Protein AF-A0A254QAW8-F1 (afdb_monomer_lite)

Radius of gyration: 18.28 Å; chains: 1; bounding box: 70×39×53 Å

pLDDT: mean 77.22, std 15.93, range [35.78, 93.75]

Structure (mmCIF, N/CA/C/O backbone):
data_AF-A0A254QAW8-F1
#
_entry.id   AF-A0A254QAW8-F1
#
loop_
_atom_site.group_PDB
_atom_site.id
_atom_site.type_symbol
_atom_site.label_atom_id
_atom_site.label_alt_id
_atom_site.label_comp_id
_atom_site.label_asym_id
_atom_site.label_entity_id
_atom_site.label_seq_id
_atom_site.pdbx_PDB_ins_code
_atom_site.Cartn_x
_atom_site.Cartn_y
_atom_site.Cartn_z
_atom_site.occupancy
_atom_site.B_iso_or_equiv
_atom_site.auth_seq_id
_atom_site.auth_comp_id
_atom_site.auth_asym_id
_atom_site.auth_atom_id
_atom_site.pdbx_PDB_model_num
ATOM 1 N N . MET A 1 1 ? -33.807 -21.384 26.248 1.00 41.91 1 MET A N 1
ATOM 2 C CA . MET A 1 1 ? -33.285 -20.021 26.009 1.00 41.91 1 MET A CA 1
ATOM 3 C C . MET A 1 1 ? -31.989 -20.191 25.253 1.00 41.91 1 MET A C 1
ATOM 5 O O . MET A 1 1 ? -31.118 -20.804 25.834 1.00 41.91 1 MET A O 1
ATOM 9 N N . TRP A 1 2 ? -31.926 -19.799 23.977 1.00 40.75 2 TRP A N 1
ATOM 10 C CA . TRP A 1 2 ? -30.714 -19.510 23.188 1.00 40.75 2 TRP A CA 1
ATOM 11 C C . TRP A 1 2 ? -31.178 -19.125 21.777 1.00 40.75 2 TRP A C 1
ATOM 13 O O . TRP A 1 2 ? -31.450 -19.979 20.940 1.00 40.75 2 TRP A O 1
ATOM 23 N N . MET A 1 3 ? -31.333 -17.823 21.541 1.00 37.91 3 MET A N 1
ATOM 24 C CA . MET A 1 3 ? -31.329 -17.279 20.186 1.00 37.91 3 MET A CA 1
ATOM 25 C C . MET A 1 3 ? -29.884 -16.894 19.894 1.00 37.91 3 MET A C 1
ATOM 27 O O . MET A 1 3 ? -29.384 -15.896 20.410 1.00 37.91 3 MET A O 1
ATOM 31 N N . LEU A 1 4 ? -29.200 -17.727 19.110 1.00 42.41 4 LEU A N 1
ATOM 32 C CA . LEU A 1 4 ? -27.949 -17.353 18.465 1.00 42.41 4 LEU A CA 1
ATOM 33 C C . LEU A 1 4 ? -28.296 -16.290 17.420 1.00 42.41 4 LEU A C 1
ATOM 35 O O . LEU A 1 4 ? -28.731 -16.607 16.315 1.00 42.41 4 LEU A O 1
ATOM 39 N N . PHE A 1 5 ? -28.144 -15.021 17.797 1.00 40.94 5 PHE A N 1
ATOM 40 C CA . PHE A 1 5 ? -28.048 -13.925 16.843 1.00 40.94 5 PHE A CA 1
ATOM 41 C C . PHE A 1 5 ? -26.783 -14.160 16.014 1.00 40.94 5 PHE A C 1
ATOM 43 O O . PHE A 1 5 ? -25.681 -13.757 16.384 1.00 40.94 5 PHE A O 1
ATOM 50 N N . VAL A 1 6 ? -26.938 -14.856 14.889 1.00 43.16 6 VAL A N 1
ATOM 51 C CA . VAL A 1 6 ? -25.975 -14.795 13.795 1.00 43.16 6 VAL A CA 1
ATOM 52 C C . VAL A 1 6 ? -26.148 -13.410 13.192 1.00 43.16 6 VAL A C 1
ATOM 54 O O . VAL A 1 6 ? -26.919 -13.206 12.258 1.00 43.16 6 VAL A O 1
ATOM 57 N N . SER A 1 7 ? -25.482 -12.427 13.794 1.00 44.50 7 SER A N 1
ATOM 58 C CA . SER A 1 7 ? -25.305 -11.119 13.185 1.00 44.50 7 SER A CA 1
ATOM 59 C C . SER A 1 7 ? -24.538 -11.349 11.893 1.00 44.50 7 SER A C 1
ATOM 61 O O . SER A 1 7 ? -23.319 -11.520 11.900 1.00 44.50 7 SER A O 1
ATOM 63 N N . GLN A 1 8 ? -25.270 -11.411 10.782 1.00 40.34 8 GLN A N 1
ATOM 64 C CA . GLN A 1 8 ? -24.719 -11.201 9.457 1.00 40.34 8 GLN A CA 1
ATOM 65 C C . GLN A 1 8 ? -23.958 -9.878 9.536 1.00 40.34 8 GLN A C 1
ATOM 67 O O . GLN A 1 8 ? -24.564 -8.811 9.628 1.00 40.34 8 GLN A O 1
ATOM 72 N N . LEU A 1 9 ? -22.628 -9.965 9.605 1.00 47.72 9 LEU A N 1
ATOM 73 C CA . LEU A 1 9 ? -21.706 -8.843 9.487 1.00 47.72 9 LEU A CA 1
ATOM 74 C C . LEU A 1 9 ? -21.894 -8.259 8.084 1.00 47.72 9 LEU A C 1
ATOM 76 O O . LEU A 1 9 ? -21.146 -8.552 7.157 1.00 47.72 9 LEU A O 1
ATOM 80 N N . MET A 1 10 ? -22.947 -7.461 7.922 1.00 45.44 10 MET A N 1
ATOM 81 C CA . MET A 1 10 ? -23.052 -6.465 6.872 1.00 45.44 10 MET A CA 1
ATOM 82 C C . MET A 1 10 ? -21.801 -5.609 7.033 1.00 45.44 10 MET A C 1
ATOM 84 O O . MET A 1 10 ? -21.657 -4.909 8.035 1.00 45.44 10 MET A O 1
ATOM 88 N N . ALA A 1 11 ? -20.848 -5.761 6.118 1.00 51.31 11 ALA A N 1
ATOM 89 C CA . ALA A 1 11 ? -19.612 -5.000 6.110 1.00 51.31 11 ALA A CA 1
ATOM 90 C C . ALA A 1 11 ? -19.939 -3.511 6.286 1.00 51.31 11 ALA A C 1
ATOM 92 O O . ALA A 1 11 ? -20.597 -2.908 5.438 1.00 51.31 11 ALA A O 1
ATOM 93 N N . ALA A 1 12 ? -19.557 -2.954 7.433 1.00 55.69 12 ALA A N 1
ATOM 94 C CA . ALA A 1 12 ? -19.905 -1.594 7.790 1.00 55.69 12 ALA A CA 1
ATOM 95 C C . ALA A 1 12 ? -19.262 -0.623 6.793 1.00 55.69 12 ALA A C 1
ATOM 97 O O . ALA A 1 12 ? -18.076 -0.741 6.489 1.00 55.69 12 ALA A O 1
ATOM 98 N N . ASN A 1 13 ? -20.047 0.348 6.321 1.00 71.88 13 ASN A N 1
ATOM 99 C CA . ASN A 1 13 ? -19.526 1.488 5.580 1.00 71.88 13 ASN A CA 1
ATOM 100 C C . ASN A 1 13 ? -18.735 2.370 6.551 1.00 71.88 13 ASN A C 1
ATOM 102 O O . ASN A 1 13 ? -19.319 3.169 7.283 1.00 71.88 13 ASN A O 1
ATOM 106 N N . VAL A 1 14 ? -17.417 2.195 6.604 1.00 79.44 14 VAL A N 1
ATOM 107 C CA . VAL A 1 14 ? -16.543 2.929 7.530 1.00 79.44 14 VAL A CA 1
ATOM 108 C C . VAL A 1 14 ? -15.668 3.870 6.729 1.00 79.44 14 VAL A C 1
ATOM 110 O O . VAL A 1 14 ? -14.795 3.414 5.997 1.00 79.44 14 VAL A O 1
ATOM 113 N N . CYS A 1 15 ? -15.884 5.173 6.891 1.00 84.31 15 CYS A N 1
ATOM 114 C CA . CYS A 1 15 ? -15.008 6.206 6.353 1.00 84.31 15 CYS A CA 1
ATOM 115 C C . CYS A 1 15 ? -14.196 6.846 7.483 1.00 84.31 15 CYS A C 1
ATOM 117 O O . CYS A 1 15 ? -14.744 7.158 8.543 1.00 84.31 15 CYS A O 1
ATOM 119 N N . VAL A 1 16 ? -12.894 7.020 7.261 1.00 84.00 16 VAL A N 1
ATOM 120 C CA . VAL A 1 16 ? -11.972 7.708 8.175 1.00 84.00 16 VAL A CA 1
ATOM 121 C C . VAL A 1 16 ? -11.297 8.856 7.434 1.00 84.00 16 VAL A C 1
ATOM 123 O O . VAL A 1 16 ? -10.770 8.651 6.339 1.00 84.00 16 VAL A O 1
ATOM 126 N N . ASN A 1 17 ? -11.316 10.057 8.015 1.00 82.69 17 ASN A N 1
ATOM 127 C CA . ASN A 1 17 ? -10.759 11.262 7.383 1.00 82.69 17 ASN A CA 1
ATOM 128 C C . ASN A 1 17 ? -9.453 11.731 8.033 1.00 82.69 17 ASN A C 1
ATOM 130 O O . ASN A 1 17 ? -8.724 12.544 7.473 1.00 82.69 17 ASN A O 1
ATOM 134 N N . ASN A 1 18 ? -9.164 11.243 9.236 1.00 81.81 18 ASN A N 1
ATOM 135 C CA . ASN A 1 18 ? -8.011 11.633 10.037 1.00 81.81 18 ASN A CA 1
ATOM 136 C C . ASN A 1 18 ? -7.637 10.501 11.014 1.00 81.81 18 ASN A C 1
ATOM 138 O O . ASN A 1 18 ? -8.322 9.476 11.103 1.00 81.81 18 ASN A O 1
ATOM 142 N N . MET A 1 19 ? -6.546 10.685 11.757 1.00 84.81 19 MET A N 1
ATOM 143 C CA . MET A 1 19 ? -6.072 9.704 12.737 1.00 84.81 19 MET A CA 1
ATOM 144 C C . MET A 1 19 ? -7.031 9.499 13.917 1.00 84.81 19 MET A C 1
ATOM 146 O O . MET A 1 19 ? -7.126 8.384 14.425 1.00 84.81 19 MET A O 1
ATOM 150 N N . ALA A 1 20 ? -7.771 10.525 14.344 1.00 86.12 20 ALA A N 1
ATOM 151 C CA . ALA A 1 20 ? -8.742 10.382 15.429 1.00 86.12 20 ALA A CA 1
ATOM 152 C C . ALA A 1 20 ? -9.932 9.500 15.008 1.00 86.12 20 ALA A C 1
ATOM 154 O O . ALA A 1 20 ? -10.313 8.588 15.743 1.00 86.12 20 ALA A O 1
ATOM 155 N N . ASP A 1 21 ? -10.458 9.705 13.797 1.00 86.12 21 ASP A N 1
ATOM 156 C CA . ASP A 1 21 ? -11.503 8.867 13.199 1.00 86.12 21 ASP A CA 1
ATOM 157 C C . ASP A 1 21 ? -11.026 7.420 13.059 1.00 86.12 21 ASP A C 1
ATOM 159 O O . ASP A 1 21 ? -11.774 6.483 13.350 1.00 86.12 21 ASP A O 1
ATOM 163 N N . PHE A 1 22 ? -9.773 7.236 12.629 1.00 86.69 22 PHE A N 1
ATOM 164 C CA . PHE A 1 22 ? -9.153 5.921 12.530 1.00 86.69 22 PHE A CA 1
ATOM 165 C C . PHE A 1 22 ? -9.120 5.221 13.889 1.00 86.69 22 PHE A C 1
ATOM 167 O O . PHE A 1 22 ? -9.623 4.107 14.004 1.00 86.69 22 PHE A O 1
ATOM 174 N N . GLU A 1 23 ? -8.610 5.865 14.938 1.00 86.69 23 GLU A N 1
ATOM 175 C CA . GLU A 1 23 ? -8.529 5.246 16.266 1.00 86.69 23 GLU A CA 1
ATOM 176 C C . GLU A 1 23 ? -9.905 4.879 16.838 1.00 86.69 23 GLU A C 1
ATOM 178 O O . GLU A 1 23 ? -10.056 3.815 17.442 1.00 86.69 23 GLU A O 1
ATOM 183 N N . GLN A 1 24 ? -10.924 5.705 16.589 1.00 87.69 24 GLN A N 1
ATOM 184 C CA . GLN A 1 24 ? -12.299 5.430 17.016 1.00 87.69 24 GLN A CA 1
ATOM 185 C C . GLN A 1 24 ? -12.949 4.276 16.243 1.00 87.69 24 GLN A C 1
ATOM 187 O O . GLN A 1 24 ? -13.799 3.566 16.785 1.00 87.69 24 GLN A O 1
ATOM 192 N N . ARG A 1 25 ? -12.576 4.078 14.972 1.00 86.12 25 ARG A N 1
ATOM 193 C CA . ARG A 1 25 ? -13.255 3.145 14.056 1.00 86.12 25 ARG A CA 1
ATOM 194 C C . ARG A 1 25 ? -12.407 1.939 13.657 1.00 86.12 25 ARG A C 1
ATOM 196 O O . ARG A 1 25 ? -12.923 1.055 12.977 1.00 86.12 25 ARG A O 1
ATOM 203 N N . LYS A 1 26 ? -11.155 1.831 14.117 1.00 84.44 26 LYS A N 1
ATOM 204 C CA . LYS A 1 26 ? -10.213 0.761 13.735 1.00 84.44 26 LYS A CA 1
ATOM 205 C C . LYS A 1 26 ? -10.764 -0.646 13.949 1.00 84.44 26 LYS A C 1
ATOM 207 O O . LYS A 1 26 ? -10.493 -1.523 13.144 1.00 84.44 26 LYS A O 1
ATOM 212 N N . ALA A 1 27 ? -11.583 -0.871 14.980 1.00 84.44 27 ALA A N 1
ATOM 213 C CA . ALA A 1 27 ? -12.193 -2.179 15.242 1.00 84.44 27 ALA A CA 1
ATOM 214 C C . ALA A 1 27 ? -13.189 -2.616 14.149 1.00 84.44 27 ALA A C 1
ATOM 216 O O . ALA A 1 27 ? -13.438 -3.805 13.981 1.00 84.44 27 ALA A O 1
ATOM 217 N N . GLN A 1 28 ? -13.739 -1.658 13.402 1.00 81.94 28 GLN A N 1
ATOM 218 C CA . GLN A 1 28 ? -14.660 -1.885 12.287 1.00 81.94 28 GLN A CA 1
ATOM 219 C C . GLN A 1 28 ? -13.915 -1.994 10.945 1.00 81.94 28 GLN A C 1
ATOM 221 O O . GLN A 1 28 ? -14.529 -2.258 9.915 1.00 81.94 28 GLN A O 1
ATOM 226 N N . MET A 1 29 ? -12.593 -1.793 10.943 1.00 79.81 29 MET A N 1
ATOM 227 C CA . MET A 1 29 ? -11.759 -1.933 9.756 1.00 79.81 29 MET A CA 1
ATOM 228 C C . MET A 1 29 ? -11.300 -3.389 9.563 1.00 79.81 29 MET A C 1
ATOM 230 O O . MET A 1 29 ? -11.160 -4.138 10.537 1.00 79.81 29 MET A O 1
ATOM 234 N N . PRO A 1 30 ? -10.985 -3.798 8.322 1.00 79.12 30 PRO A N 1
ATOM 235 C CA . PRO A 1 30 ? -10.345 -5.069 8.017 1.00 79.12 30 PRO A CA 1
ATOM 236 C C . PRO A 1 30 ? -9.066 -5.249 8.828 1.00 79.12 30 PRO A C 1
ATOM 238 O O . PRO A 1 30 ? -8.284 -4.306 8.957 1.00 79.12 30 PRO A O 1
ATOM 241 N N . ALA A 1 31 ? -8.812 -6.473 9.301 1.00 80.44 31 ALA A N 1
ATOM 242 C CA . ALA A 1 31 ? -7.679 -6.831 10.167 1.00 80.44 31 ALA A CA 1
ATOM 243 C C . ALA A 1 31 ? -6.329 -6.254 9.702 1.00 80.44 31 ALA A C 1
ATOM 245 O O . ALA A 1 31 ? -5.491 -5.834 10.499 1.00 80.44 31 ALA A O 1
ATOM 246 N N . MET A 1 32 ? -6.129 -6.202 8.388 1.00 79.75 32 MET A N 1
ATOM 247 C CA . MET A 1 32 ? -4.933 -5.661 7.756 1.00 79.75 32 MET A CA 1
ATOM 248 C C . MET A 1 32 ? -4.720 -4.155 7.955 1.00 79.75 32 MET A C 1
ATOM 250 O O . MET A 1 32 ? -3.569 -3.735 7.993 1.00 79.75 32 MET A O 1
ATOM 254 N N . MET A 1 33 ? -5.786 -3.370 8.111 1.00 79.69 33 MET A N 1
ATOM 255 C CA . MET A 1 33 ? -5.740 -1.921 8.318 1.00 79.69 33 MET A CA 1
ATOM 256 C C . MET A 1 33 ? -5.885 -1.507 9.781 1.00 79.69 33 MET A C 1
ATOM 258 O O . MET A 1 33 ? -5.618 -0.357 10.092 1.00 79.69 33 MET A O 1
ATOM 262 N N . GLN A 1 34 ? -6.252 -2.414 10.692 1.00 85.44 34 GLN A N 1
ATOM 263 C CA . GLN A 1 34 ? -6.424 -2.095 12.121 1.00 85.44 34 GLN A CA 1
ATOM 264 C C . GLN A 1 34 ? -5.136 -1.612 12.804 1.00 85.44 34 GLN A C 1
ATOM 266 O O . GLN A 1 34 ? -5.182 -1.071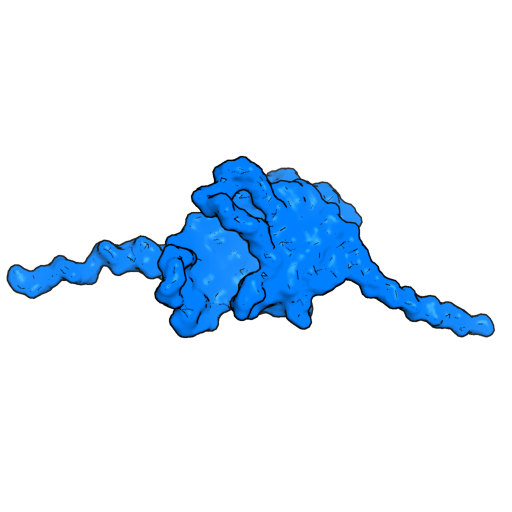 13.908 1.00 85.44 34 GLN A O 1
ATOM 271 N N . LYS A 1 35 ? -3.980 -1.850 12.174 1.00 85.38 35 LYS A N 1
ATOM 272 C CA . LYS A 1 35 ? -2.664 -1.436 12.655 1.00 85.38 35 LYS A CA 1
ATOM 273 C C . LYS A 1 35 ? -1.949 -0.659 11.561 1.00 85.38 35 LYS A C 1
ATOM 275 O O . LYS A 1 35 ? -1.719 -1.190 10.476 1.00 85.38 35 LYS A O 1
ATOM 280 N N . LEU A 1 36 ? -1.572 0.571 11.885 1.00 86.69 36 LEU A N 1
ATOM 281 C CA . LEU A 1 36 ? -0.699 1.398 11.065 1.00 86.69 36 LEU A CA 1
ATOM 282 C C . LEU A 1 36 ? 0.741 1.342 11.615 1.00 86.69 36 LEU A C 1
ATOM 284 O O . LEU A 1 36 ? 0.912 1.226 12.829 1.00 86.69 36 LEU A O 1
ATOM 288 N N . PRO A 1 37 ? 1.778 1.439 10.763 1.00 89.88 37 PRO A N 1
ATOM 289 C CA . PRO A 1 37 ? 1.701 1.512 9.307 1.00 89.88 37 PRO A CA 1
ATOM 290 C C . PRO A 1 37 ? 1.298 0.171 8.686 1.00 89.88 37 PRO A C 1
ATOM 292 O O . PRO A 1 37 ? 1.686 -0.897 9.161 1.00 89.88 37 PRO A O 1
ATOM 295 N N . VAL A 1 38 ? 0.561 0.237 7.582 1.00 89.56 38 VAL A N 1
ATOM 296 C CA . VAL A 1 38 ? 0.257 -0.930 6.751 1.00 89.56 38 VAL A CA 1
ATOM 297 C C . VAL A 1 38 ? 0.997 -0.806 5.426 1.00 89.56 38 VAL A C 1
ATOM 299 O O . VAL A 1 38 ? 1.080 0.276 4.846 1.00 89.56 38 VAL A O 1
ATOM 302 N N . MET A 1 39 ? 1.584 -1.911 4.975 1.00 92.44 39 MET A N 1
ATOM 303 C CA . MET A 1 39 ? 2.430 -1.957 3.789 1.00 92.44 39 MET A CA 1
ATOM 304 C C . MET A 1 39 ? 2.027 -3.125 2.899 1.00 92.44 39 MET A C 1
ATOM 306 O O . MET A 1 39 ? 1.690 -4.207 3.391 1.00 92.44 39 MET A O 1
ATOM 310 N N . PHE A 1 40 ? 2.073 -2.888 1.594 1.00 92.38 40 PHE A N 1
ATOM 311 C CA . PHE A 1 40 ? 1.775 -3.857 0.555 1.00 92.38 40 PHE A CA 1
ATOM 312 C C . PHE A 1 40 ? 2.857 -3.829 -0.504 1.00 92.38 40 PHE A C 1
ATOM 314 O O . PHE A 1 40 ? 3.334 -2.760 -0.883 1.00 92.38 40 PHE A O 1
ATOM 321 N N . THR A 1 41 ? 3.205 -4.998 -1.020 1.00 93.75 41 THR A N 1
ATOM 322 C CA . THR A 1 41 ? 4.168 -5.134 -2.107 1.00 93.75 41 THR A CA 1
ATOM 323 C C . THR A 1 41 ? 3.692 -6.144 -3.133 1.00 93.75 41 THR A C 1
ATOM 325 O O . THR A 1 41 ? 3.057 -7.149 -2.800 1.00 93.75 41 THR A O 1
ATOM 328 N N . VAL A 1 42 ? 4.075 -5.904 -4.375 1.00 93.44 42 VAL A N 1
ATOM 329 C CA . VAL A 1 42 ? 4.040 -6.867 -5.466 1.00 93.44 42 VAL A CA 1
ATOM 330 C C . VAL A 1 42 ? 5.389 -6.810 -6.170 1.00 93.44 42 VAL A C 1
ATOM 332 O O . VAL A 1 42 ? 5.920 -5.729 -6.420 1.00 93.44 42 VAL A O 1
ATOM 335 N N . ASP A 1 43 ? 5.949 -7.976 -6.455 1.00 91.88 43 ASP A N 1
ATOM 336 C CA . ASP A 1 43 ? 7.101 -8.113 -7.335 1.00 91.88 43 ASP A CA 1
ATOM 337 C C . ASP A 1 43 ? 6.783 -9.222 -8.331 1.00 91.88 43 ASP A C 1
ATOM 339 O O . ASP A 1 43 ? 6.471 -10.352 -7.950 1.00 91.88 43 ASP A O 1
ATOM 343 N N . SER A 1 44 ? 6.763 -8.864 -9.603 1.00 89.38 44 SER A N 1
ATOM 344 C CA . SER A 1 44 ? 6.427 -9.743 -10.712 1.00 89.38 44 SER A CA 1
ATOM 345 C C . SER A 1 44 ? 7.186 -9.292 -11.953 1.00 89.38 44 SER A C 1
ATOM 347 O O . SER A 1 44 ? 7.788 -8.220 -11.972 1.00 89.38 44 SER A O 1
ATOM 349 N N . PHE A 1 45 ? 7.117 -10.087 -13.020 1.00 85.00 45 PHE A N 1
ATOM 350 C CA . PHE A 1 45 ? 7.745 -9.725 -14.289 1.00 85.00 45 PHE A CA 1
ATOM 351 C C . PHE A 1 45 ? 7.141 -8.461 -14.926 1.00 85.00 45 PHE A C 1
ATOM 353 O O . PHE A 1 45 ? 7.818 -7.821 -15.713 1.00 85.00 45 PHE A O 1
ATOM 360 N N . ALA A 1 46 ? 5.880 -8.120 -14.632 1.00 85.81 46 ALA A N 1
ATOM 361 C CA . ALA A 1 46 ? 5.189 -6.987 -15.251 1.00 85.81 46 ALA A CA 1
ATOM 362 C C . ALA A 1 46 ? 5.192 -5.734 -14.368 1.00 85.81 46 ALA A C 1
ATOM 364 O O . ALA A 1 46 ? 5.171 -4.619 -14.875 1.00 85.81 46 ALA A O 1
ATOM 365 N N . VAL A 1 47 ? 5.188 -5.906 -13.045 1.00 89.44 47 VAL A N 1
ATOM 366 C CA . VAL A 1 47 ? 5.094 -4.799 -12.091 1.00 89.44 47 VAL A CA 1
ATOM 367 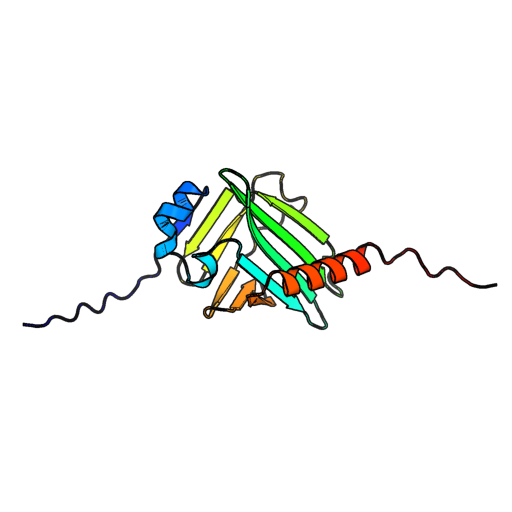C C . VAL A 1 47 ? 5.866 -5.107 -10.815 1.00 89.44 47 VAL A C 1
ATOM 369 O O . VAL A 1 47 ? 5.725 -6.179 -10.220 1.00 89.44 47 VAL A O 1
ATOM 372 N N . THR A 1 48 ? 6.656 -4.130 -10.390 1.00 91.69 48 THR A N 1
ATOM 373 C CA . THR A 1 48 ? 7.308 -4.036 -9.087 1.00 91.69 48 THR A CA 1
ATOM 374 C C . THR A 1 48 ? 6.722 -2.816 -8.386 1.00 91.69 48 THR A C 1
ATOM 376 O O . THR A 1 48 ? 6.993 -1.686 -8.779 1.00 91.69 48 THR A O 1
ATOM 379 N N . ALA A 1 49 ? 5.906 -3.012 -7.354 1.00 90.94 49 ALA A N 1
ATOM 380 C CA . ALA A 1 49 ? 5.265 -1.895 -6.673 1.00 90.94 49 ALA A CA 1
ATOM 381 C C . ALA A 1 49 ? 5.144 -2.096 -5.163 1.00 90.94 49 ALA A C 1
ATOM 383 O O . ALA A 1 49 ? 4.931 -3.201 -4.665 1.00 90.94 49 ALA A O 1
ATOM 384 N N . GLY A 1 50 ? 5.279 -0.996 -4.430 1.00 91.19 50 GLY A N 1
ATOM 385 C CA . GLY A 1 50 ? 5.148 -0.914 -2.987 1.00 91.19 50 GLY A CA 1
ATOM 386 C C . GLY A 1 50 ? 4.198 0.212 -2.606 1.00 91.19 50 GLY A C 1
ATOM 387 O O . GLY A 1 50 ? 4.341 1.339 -3.075 1.00 91.19 50 GLY A O 1
ATOM 388 N N . LEU A 1 51 ? 3.259 -0.078 -1.712 1.00 90.00 51 LEU A N 1
ATOM 389 C CA . LEU A 1 51 ? 2.333 0.890 -1.135 1.00 90.00 51 LEU A CA 1
ATOM 390 C C . LEU A 1 51 ? 2.460 0.880 0.382 1.00 90.00 51 LEU A C 1
ATOM 392 O O . LEU A 1 51 ? 2.484 -0.182 1.000 1.00 90.00 51 LEU A O 1
ATOM 396 N N . LYS A 1 52 ? 2.520 2.058 0.992 1.00 91.31 52 LYS A N 1
ATOM 397 C CA . LYS A 1 52 ? 2.579 2.227 2.443 1.00 91.31 52 LYS A CA 1
ATOM 398 C C . LYS A 1 52 ? 1.572 3.278 2.866 1.00 91.31 52 LYS A C 1
ATOM 400 O O . LYS A 1 52 ? 1.586 4.382 2.335 1.00 91.31 52 LYS A O 1
ATOM 405 N N . ILE A 1 53 ? 0.746 2.946 3.850 1.00 88.94 53 ILE A N 1
ATOM 406 C CA . ILE A 1 53 ? -0.142 3.892 4.522 1.00 88.94 53 ILE A CA 1
ATOM 407 C C . ILE A 1 53 ? 0.355 4.046 5.954 1.00 88.94 53 ILE A C 1
ATOM 409 O O . ILE A 1 53 ? 0.494 3.057 6.681 1.00 88.94 53 ILE A O 1
ATOM 413 N N . ALA A 1 54 ? 0.652 5.277 6.350 1.00 90.75 54 ALA A N 1
ATOM 414 C CA . ALA A 1 54 ? 1.187 5.594 7.666 1.00 90.75 54 ALA A CA 1
ATOM 415 C C . ALA A 1 54 ? 0.577 6.890 8.225 1.00 90.75 54 ALA A C 1
ATOM 417 O O . ALA A 1 54 ? 0.115 7.728 7.447 1.00 90.75 54 ALA A O 1
ATOM 418 N N . PRO A 1 55 ? 0.588 7.080 9.554 1.00 89.69 55 PRO A N 1
ATOM 419 C CA . PRO A 1 55 ? 0.231 8.355 10.163 1.00 89.69 55 PRO A CA 1
ATOM 420 C C . PRO A 1 55 ? 1.248 9.437 9.785 1.00 89.69 55 PRO A C 1
ATOM 422 O O . PRO A 1 55 ? 2.453 9.178 9.749 1.00 89.69 55 PRO A O 1
ATOM 425 N N . ALA A 1 56 ? 0.766 10.654 9.558 1.00 87.88 56 ALA A N 1
ATOM 426 C CA . ALA A 1 56 ? 1.566 11.855 9.364 1.00 87.88 56 ALA A CA 1
ATOM 427 C C . ALA A 1 56 ? 0.887 13.017 10.106 1.00 87.88 56 ALA A C 1
ATOM 429 O O . ALA A 1 56 ? 0.040 13.717 9.553 1.00 87.88 56 ALA A O 1
ATOM 430 N N . GLY A 1 57 ? 1.229 13.176 11.388 1.00 87.00 57 GLY A N 1
ATOM 431 C CA . GLY A 1 57 ? 0.515 14.086 12.284 1.00 87.00 57 GLY A CA 1
ATOM 432 C C . GLY A 1 57 ? -0.919 13.613 12.531 1.00 87.00 57 GLY A C 1
ATOM 433 O O . GLY A 1 57 ? -1.144 12.466 12.917 1.00 87.00 57 GLY A O 1
ATOM 434 N N . ASP A 1 58 ? -1.883 14.495 12.294 1.00 86.44 58 ASP A N 1
ATOM 435 C CA . ASP A 1 58 ? -3.322 14.232 12.373 1.00 86.44 58 ASP A CA 1
ATOM 436 C C . ASP A 1 58 ? -3.886 13.534 11.121 1.00 86.44 58 ASP A C 1
ATOM 438 O O . ASP A 1 58 ? -5.014 13.037 11.145 1.00 86.44 58 ASP A O 1
ATOM 442 N N . LYS A 1 59 ? -3.104 13.447 10.039 1.00 85.62 59 LYS A N 1
ATOM 443 C CA . LYS A 1 59 ? -3.520 12.880 8.749 1.00 85.62 59 LYS A CA 1
ATOM 444 C C . LYS A 1 59 ? -2.933 11.496 8.489 1.00 85.62 59 LYS A C 1
ATOM 446 O O . LYS A 1 59 ? -2.005 11.038 9.156 1.00 85.62 59 LYS A O 1
ATOM 451 N N . LEU A 1 60 ? -3.461 10.842 7.456 1.00 86.44 60 LEU A N 1
ATOM 452 C CA . LEU A 1 60 ? -2.869 9.650 6.855 1.00 86.44 60 LEU A CA 1
ATOM 453 C C . LEU A 1 60 ? -2.085 10.029 5.597 1.00 86.44 60 LEU A C 1
ATOM 455 O O . LEU A 1 60 ? -2.524 10.853 4.794 1.00 86.44 60 LEU A O 1
ATOM 459 N N . GLN A 1 61 ? -0.936 9.392 5.411 1.00 88.50 61 GLN A N 1
ATOM 460 C CA . GLN A 1 61 ? -0.081 9.550 4.243 1.00 88.50 61 GLN A CA 1
ATOM 461 C C . GLN A 1 61 ? 0.018 8.226 3.488 1.00 88.50 61 GLN A C 1
ATOM 463 O O . GLN A 1 61 ? 0.244 7.174 4.089 1.00 88.50 61 GLN A O 1
ATOM 468 N N . LEU A 1 62 ? -0.124 8.299 2.167 1.00 87.62 62 LEU A N 1
ATOM 469 C CA . LEU A 1 62 ? 0.121 7.212 1.230 1.00 87.62 62 LEU A CA 1
ATOM 470 C C . LEU A 1 62 ? 1.463 7.451 0.531 1.00 87.62 62 LEU A C 1
ATOM 472 O O . LEU A 1 62 ? 1.663 8.476 -0.121 1.00 87.62 62 LEU A O 1
ATOM 476 N N . THR A 1 63 ? 2.363 6.481 0.634 1.00 89.25 63 THR A N 1
ATOM 477 C CA . THR A 1 63 ? 3.568 6.383 -0.192 1.00 89.25 63 THR A CA 1
ATOM 478 C C . THR A 1 63 ? 3.365 5.287 -1.226 1.00 89.25 63 THR A C 1
ATOM 480 O O . THR A 1 63 ? 3.044 4.154 -0.865 1.00 89.25 63 THR A O 1
ATOM 483 N N . ALA A 1 64 ? 3.584 5.614 -2.494 1.00 87.25 64 ALA A N 1
ATOM 484 C CA . ALA A 1 64 ? 3.530 4.690 -3.613 1.00 87.25 64 ALA A CA 1
ATOM 485 C C . ALA A 1 64 ? 4.859 4.701 -4.367 1.00 87.25 64 ALA A C 1
ATOM 487 O O . ALA A 1 64 ? 5.333 5.756 -4.778 1.00 87.25 64 ALA A O 1
ATOM 488 N N . ASN A 1 65 ? 5.436 3.521 -4.554 1.00 89.31 65 ASN A N 1
ATOM 489 C CA . ASN A 1 65 ? 6.589 3.282 -5.411 1.00 89.31 65 ASN A CA 1
ATOM 490 C C . ASN A 1 65 ? 6.149 2.277 -6.466 1.00 89.31 65 ASN A C 1
ATOM 492 O O . ASN A 1 65 ? 5.750 1.174 -6.097 1.00 89.31 65 ASN A O 1
ATOM 496 N N . VAL A 1 66 ? 6.191 2.638 -7.739 1.00 87.56 66 VAL A N 1
ATOM 497 C CA . VAL A 1 66 ? 5.727 1.789 -8.836 1.00 87.56 66 VAL A CA 1
ATOM 498 C C . VAL A 1 66 ? 6.789 1.779 -9.923 1.00 87.56 66 VAL A C 1
ATOM 500 O O . VAL A 1 66 ? 7.318 2.825 -10.283 1.00 87.56 66 VAL A O 1
ATOM 503 N N . ASN A 1 67 ? 7.108 0.587 -10.406 1.00 88.19 67 ASN A N 1
ATOM 504 C CA . ASN A 1 67 ? 7.762 0.340 -11.679 1.00 88.19 67 ASN A CA 1
ATOM 505 C C . ASN A 1 67 ? 6.895 -0.680 -12.429 1.00 88.19 67 ASN A C 1
ATOM 507 O O . ASN A 1 67 ? 6.622 -1.763 -11.896 1.00 88.19 67 ASN A O 1
ATOM 511 N N . ALA A 1 68 ? 6.426 -0.332 -13.621 1.00 83.31 68 ALA A N 1
ATOM 512 C CA . ALA A 1 68 ? 5.561 -1.165 -14.439 1.00 83.31 68 ALA A CA 1
ATOM 513 C C . ALA A 1 68 ? 6.108 -1.284 -15.866 1.00 83.31 68 ALA A C 1
ATOM 515 O O . ALA A 1 68 ? 6.138 -0.331 -16.650 1.00 83.31 68 ALA A O 1
ATOM 516 N N . ILE A 1 69 ? 6.481 -2.509 -16.233 1.00 75.81 69 ILE A N 1
ATOM 517 C CA . ILE A 1 69 ? 7.048 -2.814 -17.542 1.00 75.81 69 ILE A CA 1
ATOM 518 C C . ILE A 1 69 ? 5.958 -2.676 -18.608 1.00 75.81 69 ILE A C 1
ATOM 520 O O . ILE A 1 69 ? 4.944 -3.373 -18.585 1.00 75.81 69 ILE A O 1
ATOM 524 N N . GLY A 1 70 ? 6.194 -1.792 -19.577 1.00 65.06 70 GLY A N 1
ATOM 525 C CA . GLY A 1 70 ? 5.354 -1.632 -20.767 1.00 65.06 70 GLY A CA 1
ATOM 526 C C . GLY A 1 70 ? 4.168 -0.673 -20.626 1.00 65.06 70 GLY A C 1
ATOM 527 O O . GLY A 1 70 ? 3.561 -0.354 -21.645 1.00 65.06 70 GLY A O 1
ATOM 528 N N . SER A 1 71 ? 3.855 -0.176 -19.423 1.00 64.50 71 SER A N 1
ATOM 529 C CA . SER A 1 71 ? 2.823 0.858 -19.227 1.00 64.50 71 SER A CA 1
ATOM 530 C C . SER A 1 71 ? 3.391 2.265 -19.009 1.00 64.50 71 SER A C 1
ATOM 532 O O . SER A 1 71 ? 2.661 3.242 -19.148 1.00 64.50 71 SER A O 1
ATOM 534 N N . GLY A 1 72 ? 4.696 2.386 -18.725 1.00 63.69 72 GLY A N 1
ATOM 535 C CA . GLY A 1 72 ? 5.354 3.676 -18.480 1.00 63.69 72 GLY A CA 1
ATOM 536 C C . GLY A 1 72 ? 4.964 4.315 -17.142 1.00 63.69 72 GLY A C 1
ATOM 537 O O . GLY A 1 72 ? 5.179 5.510 -16.940 1.00 63.69 72 GLY A O 1
ATOM 538 N N . ASP A 1 73 ? 4.379 3.536 -16.230 1.00 72.00 73 ASP A N 1
ATOM 539 C CA . ASP A 1 73 ? 3.909 3.986 -14.918 1.00 72.00 73 ASP A CA 1
ATOM 540 C C . ASP A 1 73 ? 5.009 3.916 -13.846 1.00 72.00 73 ASP A C 1
ATOM 542 O O . ASP A 1 73 ? 4.762 3.503 -12.712 1.00 72.00 73 ASP A O 1
ATOM 546 N N . ASP A 1 74 ? 6.226 4.337 -14.187 1.00 80.06 74 ASP A N 1
ATOM 547 C CA . ASP A 1 74 ? 7.349 4.326 -13.253 1.00 80.06 74 ASP A CA 1
ATOM 548 C C . ASP A 1 74 ? 7.357 5.626 -12.446 1.00 80.06 74 ASP A C 1
ATOM 550 O O . ASP A 1 74 ? 7.602 6.713 -12.978 1.00 80.06 74 ASP A O 1
ATOM 554 N N . TYR A 1 75 ? 7.060 5.547 -11.148 1.00 80.75 75 TYR A N 1
ATOM 555 C CA . TYR A 1 75 ? 7.022 6.727 -10.288 1.00 80.75 75 TYR A CA 1
ATOM 556 C C . TYR A 1 75 ? 7.210 6.425 -8.801 1.00 80.75 75 TYR A C 1
ATOM 558 O O . TYR A 1 75 ? 6.944 5.336 -8.290 1.00 80.75 75 TYR A O 1
ATOM 566 N N . GLN A 1 76 ? 7.622 7.467 -8.079 1.00 82.75 76 GLN A N 1
ATOM 567 C CA . GLN A 1 76 ? 7.593 7.527 -6.622 1.00 82.75 76 GLN A CA 1
ATOM 568 C C . GLN A 1 76 ? 6.763 8.727 -6.196 1.00 82.75 76 GLN A C 1
ATOM 570 O O . GLN A 1 76 ? 6.974 9.849 -6.659 1.00 82.75 76 GLN A O 1
ATOM 575 N N . GLN A 1 77 ? 5.790 8.484 -5.329 1.00 83.19 77 GLN A N 1
ATOM 576 C CA . GLN A 1 77 ? 4.812 9.478 -4.938 1.00 83.19 77 GLN A CA 1
ATOM 577 C C . GLN A 1 77 ? 4.496 9.388 -3.448 1.00 83.19 77 GLN A C 1
ATOM 579 O O . GLN A 1 77 ? 4.320 8.309 -2.887 1.00 83.19 77 GLN A O 1
ATOM 584 N N . VAL A 1 78 ? 4.373 10.557 -2.821 1.00 85.81 78 VAL A N 1
ATOM 585 C CA . VAL A 1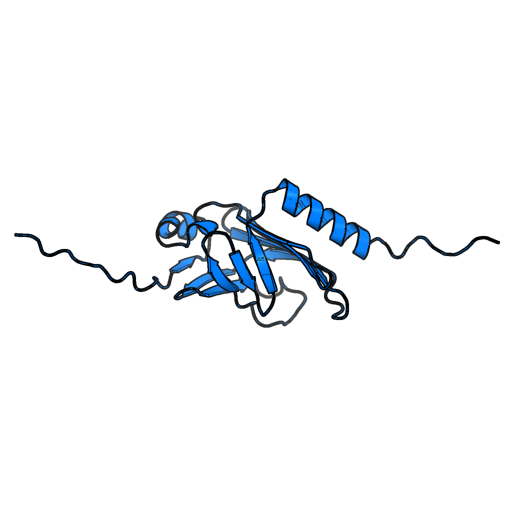 78 ? 3.905 10.718 -1.445 1.00 85.81 78 VAL A CA 1
ATOM 586 C C . VAL A 1 78 ? 2.751 11.709 -1.453 1.00 85.81 78 VAL A C 1
ATOM 588 O O . VAL A 1 78 ? 2.899 12.822 -1.952 1.00 85.81 78 VAL A O 1
ATOM 591 N N . VAL A 1 79 ? 1.600 11.299 -0.923 1.00 85.56 79 VAL A N 1
ATOM 592 C CA . VAL A 1 79 ? 0.368 12.101 -0.904 1.00 85.56 79 VAL A CA 1
ATOM 593 C C . VAL A 1 79 ? -0.384 11.925 0.404 1.00 85.56 79 VAL A C 1
ATOM 595 O O . VAL A 1 79 ? -0.319 10.869 1.034 1.00 85.56 79 VAL A O 1
ATOM 598 N N . TYR A 1 80 ? -1.129 12.950 0.803 1.00 86.88 80 TYR A N 1
ATOM 599 C CA . TYR A 1 80 ? -2.053 12.844 1.925 1.00 86.88 80 TYR A CA 1
ATOM 600 C C . TYR A 1 80 ? -3.383 12.248 1.480 1.00 86.88 80 TYR A C 1
ATOM 602 O O . TYR A 1 80 ? -3.881 12.507 0.377 1.00 86.88 80 TYR A O 1
ATOM 610 N N . ILE A 1 81 ? -3.952 11.438 2.362 1.00 84.38 81 ILE A N 1
ATOM 611 C CA . ILE A 1 81 ? -5.251 10.817 2.172 1.00 84.38 81 ILE A CA 1
ATOM 612 C C . ILE A 1 81 ? -6.293 11.703 2.850 1.00 84.38 81 ILE A C 1
ATOM 614 O O . ILE A 1 81 ? -6.204 11.966 4.046 1.00 84.38 81 ILE A O 1
ATOM 618 N N . LYS A 1 82 ? -7.280 12.149 2.072 1.00 83.50 82 LYS A N 1
ATOM 619 C CA . LYS A 1 82 ? -8.424 12.929 2.550 1.00 83.50 82 LYS A CA 1
ATOM 620 C C . LYS A 1 82 ? -9.456 12.044 3.246 1.00 83.50 82 LYS A C 1
ATOM 622 O O . LYS A 1 82 ? -10.063 12.466 4.219 1.00 83.50 82 LYS A O 1
ATOM 627 N N . GLU A 1 83 ? -9.684 10.849 2.705 1.00 84.12 83 GLU A N 1
ATOM 628 C CA . GLU A 1 83 ? -10.690 9.910 3.203 1.00 84.12 83 GLU A CA 1
ATOM 629 C C . GLU A 1 83 ? -10.331 8.479 2.785 1.00 84.12 83 GLU A C 1
ATOM 631 O O . GLU A 1 83 ? -9.977 8.240 1.627 1.00 84.12 83 GLU A O 1
ATOM 636 N N . VAL A 1 84 ? -10.462 7.519 3.701 1.00 82.88 84 VAL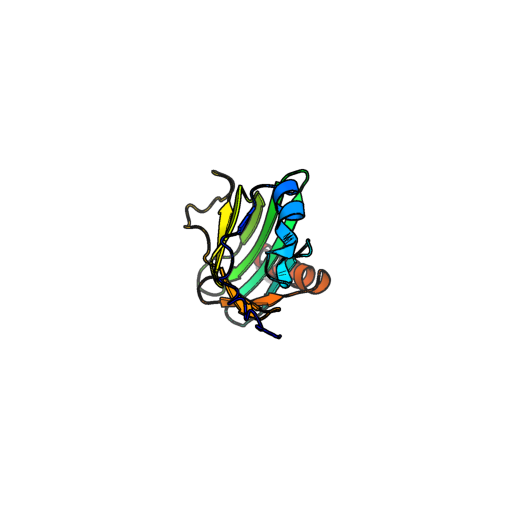 A N 1
ATOM 637 C CA . VAL A 1 84 ? -10.476 6.082 3.387 1.00 82.88 84 VAL A CA 1
ATOM 638 C C . VAL A 1 84 ? -11.834 5.516 3.758 1.00 82.88 84 VAL A C 1
ATOM 640 O O . VAL A 1 84 ? -12.179 5.511 4.935 1.00 82.88 84 VAL A O 1
ATOM 643 N N . CYS A 1 85 ? -12.577 5.012 2.776 1.00 83.88 85 CYS A N 1
ATOM 644 C CA . CYS A 1 85 ? -13.874 4.372 2.968 1.00 83.88 85 CYS A CA 1
ATOM 645 C C . CYS A 1 85 ? -13.795 2.872 2.700 1.00 83.88 85 CYS A C 1
ATOM 647 O O . CYS A 1 85 ? -13.194 2.440 1.717 1.00 83.88 85 CYS A O 1
ATOM 649 N N . ILE A 1 86 ? -14.451 2.084 3.543 1.00 80.12 86 ILE A N 1
ATOM 650 C CA . ILE A 1 86 ? -14.552 0.632 3.416 1.00 80.12 86 ILE A CA 1
ATOM 651 C C . ILE A 1 86 ? -16.019 0.290 3.243 1.00 80.12 86 ILE A C 1
ATOM 653 O O . ILE A 1 86 ? -16.813 0.629 4.109 1.00 80.12 86 ILE A O 1
ATOM 657 N N . ILE A 1 87 ? -16.370 -0.320 2.115 1.00 78.69 87 ILE A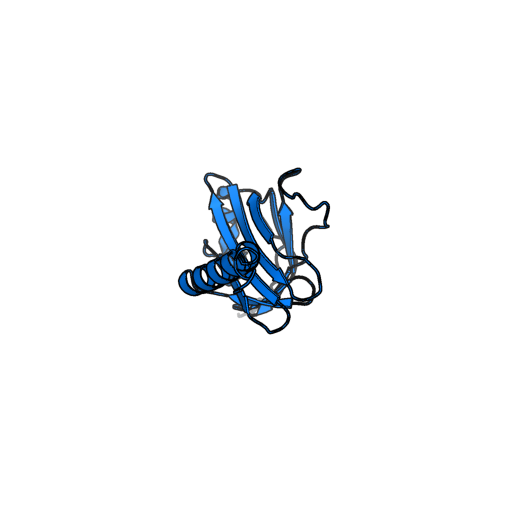 N 1
ATOM 658 C CA . ILE A 1 87 ? -17.740 -0.651 1.711 1.00 78.69 87 ILE A CA 1
ATOM 659 C C . ILE A 1 87 ? -17.721 -2.104 1.249 1.00 78.69 87 ILE A C 1
ATOM 661 O O . ILE A 1 87 ? -17.158 -2.416 0.193 1.00 78.69 87 ILE A O 1
ATOM 665 N N . GLY A 1 88 ? -18.309 -3.024 2.013 1.00 76.69 88 GLY A N 1
ATOM 666 C CA . GLY A 1 88 ? -18.169 -4.439 1.663 1.00 76.69 88 GLY A CA 1
ATOM 667 C C . GLY A 1 88 ? -16.727 -4.921 1.841 1.00 76.69 88 GLY A C 1
ATOM 668 O O . GLY A 1 88 ? -16.057 -4.631 2.830 1.00 76.69 88 GLY A O 1
ATOM 669 N N . SER A 1 89 ? -16.240 -5.627 0.827 1.00 76.75 89 SER A N 1
ATOM 670 C CA . SER A 1 89 ? -14.834 -5.999 0.663 1.00 76.75 89 SER A CA 1
ATOM 671 C C . SER A 1 89 ? -14.009 -4.933 -0.067 1.00 76.75 89 SER A C 1
ATOM 673 O O . SER A 1 89 ? -12.850 -5.186 -0.383 1.00 76.75 89 SER A O 1
ATOM 675 N N . ASN A 1 90 ? -14.577 -3.767 -0.388 1.00 79.94 90 ASN A N 1
ATOM 676 C CA . ASN A 1 90 ? -13.888 -2.731 -1.151 1.00 79.94 90 ASN A CA 1
ATOM 677 C C . ASN A 1 90 ? -13.355 -1.635 -0.230 1.00 79.94 90 ASN A C 1
ATOM 679 O O . ASN A 1 90 ? -14.055 -1.157 0.659 1.00 79.94 90 ASN A O 1
ATOM 683 N N . VAL A 1 91 ? -12.126 -1.205 -0.488 1.00 81.19 91 VAL A N 1
ATOM 684 C CA . VAL A 1 91 ? -11.483 -0.040 0.110 1.00 81.19 91 VAL A CA 1
ATOM 685 C C . VAL A 1 91 ? -11.322 1.013 -0.982 1.00 81.19 91 VAL A C 1
ATOM 687 O O . VAL A 1 91 ? -10.793 0.752 -2.061 1.00 81.19 91 VAL A O 1
ATOM 690 N N . THR A 1 92 ? -11.796 2.219 -0.709 1.00 80.50 92 THR A N 1
ATOM 691 C CA . THR A 1 92 ? -11.653 3.379 -1.592 1.00 80.50 92 THR A CA 1
ATOM 692 C C . THR A 1 92 ? -10.879 4.452 -0.851 1.00 80.50 92 THR A C 1
ATOM 694 O O . THR A 1 92 ? -11.172 4.733 0.310 1.00 80.50 92 THR A O 1
ATOM 697 N N . MET A 1 93 ? -9.901 5.063 -1.513 1.00 80.56 93 MET A N 1
ATOM 698 C CA . MET A 1 93 ? -9.095 6.135 -0.930 1.00 80.56 93 MET A CA 1
ATOM 699 C C . MET A 1 93 ? -9.229 7.393 -1.776 1.00 80.56 93 MET A C 1
ATOM 701 O O . MET A 1 93 ? -8.932 7.374 -2.969 1.00 80.56 93 MET A O 1
ATOM 705 N N . LYS A 1 94 ? -9.657 8.494 -1.160 1.00 80.69 94 LYS A N 1
ATOM 706 C CA . LYS A 1 94 ? -9.631 9.822 -1.774 1.00 80.69 94 LYS A CA 1
ATOM 707 C C . LYS A 1 94 ? -8.372 10.541 -1.325 1.00 80.69 94 LYS A C 1
ATOM 709 O O . LYS A 1 94 ? -8.113 10.665 -0.130 1.00 80.69 94 LYS A O 1
ATOM 714 N N . LEU A 1 95 ? -7.604 11.026 -2.288 1.00 81.19 95 LEU A N 1
ATOM 715 C CA . LEU A 1 95 ? -6.399 11.810 -2.041 1.00 81.19 95 LEU A CA 1
ATOM 716 C C . LEU A 1 95 ? -6.754 13.294 -1.890 1.00 81.19 95 LEU A C 1
ATOM 718 O O . LEU A 1 95 ? -7.804 13.741 -2.361 1.00 81.19 95 LEU A O 1
ATOM 722 N N . GLU A 1 96 ? -5.898 14.063 -1.221 1.00 80.50 96 GLU A N 1
ATOM 723 C CA . GLU A 1 96 ? -6.042 15.521 -1.201 1.00 80.50 96 GLU A CA 1
ATOM 724 C C . GLU A 1 96 ? -5.920 16.105 -2.622 1.00 80.50 96 GLU A C 1
ATOM 726 O O . GLU A 1 96 ? -5.105 15.664 -3.436 1.00 80.50 96 GLU A O 1
ATOM 731 N N . ALA A 1 97 ? -6.753 17.102 -2.936 1.00 66.00 97 ALA A N 1
ATOM 732 C CA . ALA A 1 97 ? -6.756 17.739 -4.250 1.00 66.00 97 ALA A CA 1
ATOM 733 C C . ALA A 1 97 ? -5.394 18.400 -4.535 1.00 66.00 97 ALA A C 1
ATOM 735 O O . ALA A 1 97 ? -4.844 19.082 -3.675 1.00 66.00 97 ALA A O 1
ATOM 736 N N . GLY A 1 98 ? -4.844 18.184 -5.734 1.00 60.28 98 GLY A N 1
ATOM 737 C CA . GLY A 1 98 ? -3.521 18.689 -6.125 1.00 60.28 98 GLY A CA 1
ATOM 738 C C . GLY A 1 98 ? -2.330 17.900 -5.562 1.00 60.28 98 GLY A C 1
ATOM 739 O O . GLY A 1 98 ? -1.201 18.141 -5.985 1.00 60.28 98 GLY A O 1
ATOM 740 N N . ALA A 1 99 ? -2.551 16.929 -4.665 1.00 63.31 99 ALA A N 1
ATOM 741 C CA . ALA A 1 99 ? -1.488 16.053 -4.169 1.00 63.31 99 ALA A CA 1
ATOM 742 C C . ALA A 1 99 ? -1.088 14.995 -5.215 1.00 63.31 99 ALA A C 1
ATOM 744 O O . ALA A 1 99 ? 0.076 14.596 -5.297 1.00 63.31 99 ALA A O 1
ATOM 745 N N . SER A 1 100 ? -2.027 14.561 -6.064 1.00 57.22 100 SER A N 1
ATOM 746 C CA . SER A 1 100 ? -1.714 13.692 -7.195 1.00 57.22 100 SER A CA 1
ATOM 747 C C . SER A 1 100 ? -1.343 14.492 -8.443 1.00 57.22 100 SER A C 1
ATOM 749 O O . SER A 1 100 ? -2.148 15.248 -8.973 1.00 57.22 100 SER A O 1
ATOM 751 N N . LYS A 1 101 ? -0.120 14.289 -8.958 1.00 53.06 101 LYS A N 1
ATOM 752 C CA . LYS A 1 101 ? 0.288 14.822 -10.275 1.00 53.06 101 LYS A CA 1
ATOM 753 C C . LYS A 1 101 ? -0.480 14.177 -11.439 1.00 53.06 101 LYS A C 1
ATOM 755 O O . LYS A 1 101 ? -0.466 14.706 -12.544 1.00 53.06 101 LYS A O 1
ATOM 760 N N . ARG A 1 102 ? -1.152 13.049 -11.190 1.00 55.31 102 ARG A N 1
ATOM 761 C CA . ARG A 1 102 ? -2.079 12.393 -12.113 1.00 55.31 102 ARG A CA 1
ATOM 762 C C . ARG A 1 102 ? -3.514 12.760 -11.746 1.00 55.31 102 ARG A C 1
ATOM 764 O O . ARG A 1 102 ? -3.944 12.514 -10.617 1.00 55.31 102 ARG A O 1
ATOM 771 N N . SER A 1 103 ? -4.252 13.292 -12.718 1.00 53.00 103 SER A N 1
ATOM 772 C CA . SER A 1 103 ? -5.720 13.385 -12.701 1.00 53.00 103 SER A CA 1
ATOM 773 C C . SER A 1 103 ? -6.342 12.014 -12.981 1.00 53.00 103 SER A C 1
ATOM 775 O O . SER A 1 103 ? -7.190 11.871 -13.857 1.00 53.00 103 SER A O 1
ATOM 777 N N . GLU A 1 104 ? -5.867 10.984 -12.287 1.00 53.97 104 GLU A N 1
ATOM 778 C CA . GLU A 1 104 ? -6.419 9.642 -12.401 1.00 53.97 104 GLU A CA 1
ATOM 779 C C . GLU A 1 104 ? -7.517 9.447 -11.356 1.00 53.97 104 GLU A C 1
ATOM 781 O O . GLU A 1 104 ? -7.428 9.990 -10.248 1.00 53.97 104 GLU A O 1
ATOM 786 N N . PRO A 1 105 ? -8.578 8.697 -11.697 1.00 56.22 105 PRO A N 1
ATOM 787 C CA . PRO A 1 105 ? -9.598 8.339 -10.727 1.00 56.22 105 PRO A CA 1
ATOM 788 C C . PRO A 1 105 ? -8.957 7.613 -9.530 1.00 56.22 105 PRO A C 1
ATOM 790 O O . PRO A 1 105 ? -7.963 6.903 -9.701 1.00 56.22 105 PRO A O 1
ATOM 793 N N . PRO A 1 106 ? -9.509 7.773 -8.313 1.00 59.44 106 PRO A N 1
ATOM 794 C CA . PRO A 1 106 ? -8.978 7.103 -7.133 1.00 59.44 106 PRO A CA 1
ATOM 795 C C . PRO A 1 106 ? -8.911 5.585 -7.366 1.00 59.44 106 PRO A C 1
ATOM 797 O O . PRO A 1 106 ? -9.875 5.006 -7.878 1.00 59.44 106 PRO A O 1
ATOM 800 N N . PRO A 1 107 ? -7.796 4.923 -7.005 1.00 64.31 107 PRO A N 1
ATOM 801 C CA . PRO A 1 107 ? -7.644 3.496 -7.242 1.00 64.31 107 PRO A CA 1
ATOM 802 C C . PRO A 1 107 ? -8.699 2.719 -6.453 1.00 64.31 107 PRO A C 1
ATOM 804 O O . PRO A 1 107 ? -8.931 2.981 -5.269 1.00 64.31 107 PRO A O 1
ATOM 807 N N . THR A 1 108 ? -9.323 1.738 -7.106 1.00 68.69 108 THR A N 1
ATOM 808 C CA . THR A 1 108 ? -10.242 0.816 -6.430 1.00 68.69 108 THR A CA 1
ATOM 809 C C . THR A 1 108 ? -9.441 -0.339 -5.850 1.00 68.69 108 THR A C 1
ATOM 811 O O . THR A 1 108 ? -8.689 -1.004 -6.569 1.00 68.69 108 THR A O 1
ATOM 814 N N . ILE A 1 109 ? -9.602 -0.579 -4.549 1.00 80.25 109 ILE A N 1
ATOM 815 C CA . ILE A 1 109 ? -8.914 -1.643 -3.824 1.00 80.25 109 ILE A CA 1
ATOM 816 C C . ILE A 1 109 ? -9.952 -2.669 -3.380 1.00 80.25 109 ILE A C 1
ATOM 818 O O . ILE A 1 109 ? -10.879 -2.339 -2.651 1.00 80.25 109 ILE A O 1
ATOM 822 N N . ALA A 1 110 ? -9.795 -3.922 -3.783 1.00 83.69 110 ALA A N 1
ATOM 823 C CA . ALA A 1 110 ? -10.600 -5.034 -3.299 1.00 83.69 110 ALA A CA 1
ATOM 824 C C . ALA A 1 110 ? -9.786 -5.863 -2.301 1.00 83.69 110 ALA A C 1
ATOM 826 O O . ALA A 1 110 ? -8.645 -6.237 -2.571 1.00 83.69 110 ALA A O 1
ATOM 827 N N . ILE A 1 111 ? -10.363 -6.176 -1.150 1.00 82.88 111 ILE A N 1
ATOM 828 C CA . ILE A 1 111 ? -9.778 -7.094 -0.175 1.00 82.88 111 ILE A CA 1
ATOM 829 C C . ILE A 1 111 ? -10.036 -8.509 -0.679 1.00 82.88 111 ILE A C 1
ATOM 831 O O . ILE A 1 111 ? -11.186 -8.908 -0.853 1.00 82.88 111 ILE A O 1
ATOM 835 N N . VAL A 1 112 ? -8.959 -9.250 -0.931 1.00 83.88 112 VAL A N 1
ATOM 836 C CA . VAL A 1 112 ? -9.033 -10.647 -1.374 1.00 83.88 112 VAL A CA 1
ATOM 837 C C . VAL A 1 112 ? -9.038 -11.567 -0.156 1.00 83.88 112 VAL A C 1
ATOM 839 O O . VAL A 1 112 ? -9.872 -12.460 -0.058 1.00 83.88 112 VAL A O 1
ATOM 842 N N . ASP A 1 113 ? -8.132 -11.317 0.791 1.00 80.56 113 ASP A N 1
ATOM 843 C CA . ASP A 1 113 ? -8.052 -11.998 2.083 1.00 80.56 113 ASP A CA 1
ATOM 844 C C . ASP A 1 113 ? -7.334 -11.104 3.121 1.00 80.56 113 ASP A C 1
ATOM 846 O O . ASP A 1 113 ? -7.016 -9.945 2.853 1.00 80.56 113 ASP A O 1
ATOM 850 N N . SER A 1 114 ? -7.076 -11.620 4.329 1.00 74.44 114 SER A N 1
ATOM 851 C CA . SER A 1 114 ? -6.461 -10.862 5.434 1.00 74.44 114 SER A CA 1
ATOM 852 C C . SER A 1 114 ? -5.025 -10.381 5.173 1.00 74.44 114 SER A C 1
ATOM 854 O O . SER A 1 114 ? -4.512 -9.543 5.923 1.00 74.44 114 SER A O 1
ATOM 856 N N . GLY A 1 115 ? -4.368 -10.898 4.137 1.00 84.44 115 GLY A N 1
ATOM 857 C CA . GLY A 1 115 ? -3.012 -10.550 3.734 1.00 84.44 115 GLY A CA 1
ATOM 858 C C . GLY A 1 115 ? -2.898 -10.081 2.287 1.00 84.44 115 GLY A C 1
ATOM 859 O O . GLY A 1 115 ? -1.788 -9.747 1.879 1.00 84.44 115 GLY A O 1
ATOM 860 N N . LYS A 1 116 ? -3.984 -10.038 1.510 1.00 88.75 116 LYS A N 1
ATOM 861 C CA . LYS A 1 116 ? -3.945 -9.702 0.083 1.00 88.75 116 LYS A CA 1
ATOM 862 C C . LYS A 1 116 ? -5.007 -8.693 -0.309 1.00 88.75 116 LYS A C 1
ATOM 864 O O . LYS A 1 116 ? -6.183 -8.821 0.032 1.00 88.75 116 LYS A O 1
ATOM 869 N N . VAL A 1 117 ? -4.591 -7.736 -1.128 1.00 88.38 117 VAL A N 1
ATOM 870 C CA . VAL A 1 117 ? -5.486 -6.786 -1.794 1.00 88.38 117 VAL A CA 1
ATOM 871 C C . VAL A 1 117 ? -5.269 -6.815 -3.285 1.00 88.38 117 VAL A C 1
ATOM 873 O O . VAL A 1 117 ? -4.170 -7.070 -3.766 1.00 88.38 117 VAL A O 1
ATOM 876 N N . LYS A 1 118 ? -6.323 -6.527 -4.028 1.00 87.69 118 LYS A N 1
ATOM 877 C CA . LYS A 1 118 ? -6.279 -6.307 -5.460 1.00 87.69 118 LYS A CA 1
ATOM 878 C C . LYS A 1 118 ? -6.493 -4.826 -5.717 1.00 87.69 118 LYS A C 1
ATOM 880 O O . LYS A 1 118 ? -7.509 -4.283 -5.307 1.00 87.69 118 LYS A O 1
ATOM 885 N N . ILE A 1 119 ? -5.543 -4.180 -6.373 1.00 81.62 119 ILE A N 1
ATOM 886 C CA . ILE A 1 119 ? -5.649 -2.778 -6.776 1.00 81.62 119 ILE A CA 1
ATOM 887 C C . ILE A 1 119 ? -5.723 -2.782 -8.292 1.00 81.62 119 ILE A C 1
ATOM 889 O O . ILE A 1 119 ? -4.811 -3.282 -8.956 1.00 81.62 119 ILE A O 1
ATOM 893 N N . ASN A 1 120 ? -6.843 -2.305 -8.833 1.00 79.31 120 ASN A N 1
ATOM 894 C CA . ASN A 1 120 ? -7.208 -2.514 -10.234 1.00 79.31 120 ASN A CA 1
ATOM 895 C C . ASN A 1 120 ? -7.152 -4.018 -10.594 1.00 79.31 120 ASN A C 1
ATOM 897 O O . ASN A 1 120 ? -7.945 -4.809 -10.082 1.00 79.31 120 ASN A O 1
ATOM 901 N N . SER A 1 121 ? -6.196 -4.436 -11.429 1.00 80.44 121 SER A N 1
ATOM 902 C CA . SER A 1 121 ? -6.019 -5.833 -11.855 1.00 80.44 121 SER A CA 1
ATOM 903 C C . SER A 1 121 ? -4.844 -6.554 -11.184 1.00 80.44 121 SER A C 1
ATOM 905 O O . SER A 1 121 ? -4.624 -7.727 -11.472 1.00 80.44 121 SER A O 1
ATOM 907 N N . ILE A 1 122 ? -4.112 -5.898 -10.278 1.00 83.31 122 ILE A N 1
ATOM 908 C CA . ILE A 1 122 ? -2.870 -6.421 -9.691 1.00 83.31 122 ILE A CA 1
ATOM 909 C C . ILE A 1 122 ? -3.107 -6.825 -8.234 1.00 83.31 122 ILE A C 1
ATOM 911 O O . ILE A 1 122 ? -3.661 -6.054 -7.452 1.00 83.31 122 ILE A O 1
ATOM 915 N N . THR A 1 123 ? -2.670 -8.028 -7.855 1.00 90.94 123 THR A N 1
ATOM 916 C CA . THR A 1 123 ? -2.730 -8.511 -6.469 1.00 90.94 123 THR A CA 1
ATOM 917 C C . THR A 1 123 ? -1.440 -8.184 -5.723 1.00 90.94 123 THR A C 1
ATOM 919 O O . THR A 1 123 ? -0.355 -8.598 -6.120 1.00 90.94 123 THR A O 1
ATOM 922 N N . PHE A 1 124 ? -1.579 -7.485 -4.603 1.00 91.69 124 PHE A N 1
ATOM 923 C CA . PHE A 1 124 ? -0.515 -7.145 -3.675 1.00 91.69 124 PHE A CA 1
ATOM 924 C C . PHE A 1 124 ? -0.624 -8.001 -2.420 1.00 91.69 124 PHE A C 1
ATOM 926 O O . PHE A 1 124 ? -1.722 -8.312 -1.951 1.00 91.69 124 PHE A O 1
ATOM 933 N N . ASN A 1 125 ? 0.526 -8.318 -1.836 1.00 93.62 125 ASN A N 1
ATOM 934 C CA . ASN A 1 125 ? 0.615 -9.009 -0.558 1.00 93.62 125 ASN A CA 1
ATOM 935 C C . ASN A 1 125 ? 0.997 -8.014 0.534 1.00 93.62 125 ASN A C 1
ATOM 937 O O . ASN A 1 125 ? 1.800 -7.107 0.307 1.00 93.62 125 ASN A O 1
ATOM 941 N N . LYS A 1 126 ? 0.455 -8.204 1.734 1.00 92.00 126 LYS A N 1
ATOM 942 C CA . LYS A 1 126 ? 0.894 -7.509 2.940 1.00 92.00 126 LYS A CA 1
ATOM 943 C C . LYS A 1 126 ? 2.379 -7.778 3.146 1.00 92.00 126 LYS A C 1
ATOM 945 O O . LYS A 1 126 ? 2.825 -8.920 3.043 1.00 92.00 126 LYS A O 1
ATOM 950 N N . SER A 1 127 ? 3.124 -6.726 3.450 1.00 92.81 127 SER A N 1
ATOM 951 C CA . SER A 1 127 ? 4.576 -6.781 3.520 1.00 92.81 127 SER A CA 1
ATOM 952 C C . SER A 1 127 ? 5.105 -6.281 4.859 1.00 92.81 127 SER A C 1
ATOM 954 O O . SER A 1 127 ? 4.452 -5.518 5.577 1.00 92.81 127 SER A O 1
ATOM 956 N N . SER A 1 128 ? 6.328 -6.687 5.181 1.00 92.81 128 SER A N 1
ATOM 957 C CA . SER A 1 128 ? 7.126 -6.051 6.226 1.00 92.81 128 SER A CA 1
ATOM 958 C C . SER A 1 128 ? 7.733 -4.735 5.730 1.00 92.81 128 SER A C 1
ATOM 960 O O . SER A 1 128 ? 7.747 -4.440 4.530 1.00 92.81 128 SER A O 1
ATOM 962 N N . GLU A 1 129 ? 8.291 -3.952 6.655 1.00 91.75 129 GLU A N 1
ATOM 963 C CA . GLU A 1 129 ? 9.045 -2.748 6.299 1.00 91.75 129 GLU A CA 1
ATOM 964 C C . GLU A 1 129 ? 10.285 -3.075 5.458 1.00 91.75 129 GLU A C 1
ATOM 966 O O . GLU A 1 129 ? 10.581 -2.366 4.499 1.00 91.75 129 GLU A O 1
ATOM 971 N N . ALA A 1 130 ? 10.983 -4.171 5.770 1.00 93.31 130 ALA A N 1
ATOM 972 C CA . ALA A 1 130 ? 12.160 -4.601 5.018 1.00 93.31 130 ALA A CA 1
ATOM 973 C C . ALA A 1 130 ? 11.813 -4.928 3.556 1.00 93.31 130 ALA A C 1
ATOM 975 O O . ALA A 1 130 ? 12.516 -4.496 2.645 1.00 93.31 130 ALA A O 1
ATOM 976 N N . GLN A 1 131 ? 10.696 -5.628 3.327 1.00 93.38 131 GLN A N 1
ATOM 977 C CA . GLN A 1 131 ? 10.205 -5.932 1.979 1.00 93.38 131 GLN A CA 1
ATOM 978 C C . GLN A 1 131 ? 9.812 -4.661 1.221 1.00 93.38 131 GLN A C 1
ATOM 980 O O . GLN A 1 131 ? 10.219 -4.476 0.077 1.00 93.38 131 GLN A O 1
ATOM 985 N N . PHE A 1 132 ? 9.084 -3.749 1.871 1.00 93.56 132 PHE A N 1
ATOM 986 C CA . PHE A 1 132 ? 8.725 -2.469 1.263 1.00 93.56 132 PHE A CA 1
ATOM 987 C C . PHE A 1 132 ? 9.967 -1.646 0.889 1.0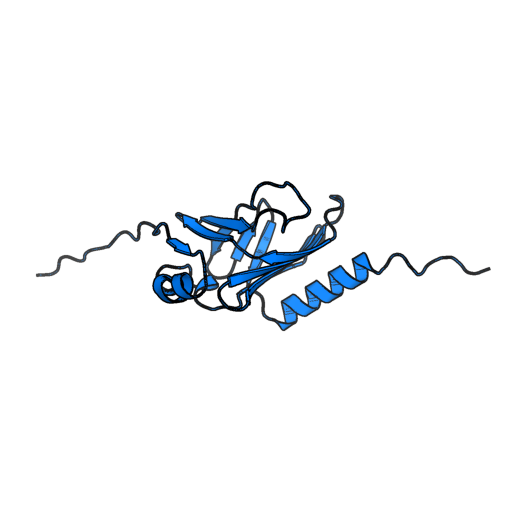0 93.56 132 PHE A C 1
ATOM 989 O O . PHE A 1 132 ? 10.047 -1.119 -0.219 1.00 93.56 132 PHE A O 1
ATOM 996 N N . ARG A 1 133 ? 10.968 -1.570 1.777 1.00 92.00 133 ARG A N 1
ATOM 997 C CA . ARG A 1 133 ? 12.244 -0.885 1.508 1.00 92.00 133 ARG A CA 1
ATOM 998 C C . ARG A 1 133 ? 12.998 -1.522 0.341 1.00 92.00 133 ARG A C 1
ATOM 1000 O O . ARG A 1 133 ? 13.522 -0.792 -0.494 1.00 92.00 133 ARG A O 1
ATOM 1007 N N . ALA A 1 134 ? 13.028 -2.852 0.247 1.00 92.44 134 ALA A N 1
ATOM 1008 C CA . ALA A 1 134 ? 13.658 -3.547 -0.875 1.00 92.44 134 ALA A CA 1
ATOM 1009 C C . ALA A 1 134 ? 13.006 -3.172 -2.217 1.00 92.44 134 ALA A C 1
ATOM 1011 O O . ALA A 1 134 ? 13.713 -2.834 -3.165 1.00 92.44 134 ALA A O 1
ATOM 1012 N N . ILE A 1 135 ? 11.670 -3.140 -2.269 1.00 92.19 135 ILE A N 1
ATOM 1013 C CA . ILE A 1 135 ? 10.915 -2.702 -3.452 1.00 92.19 135 ILE A CA 1
ATOM 1014 C C . ILE A 1 135 ? 11.164 -1.226 -3.763 1.00 92.19 135 ILE A C 1
ATOM 1016 O O . ILE A 1 135 ? 11.455 -0.888 -4.905 1.00 92.19 135 ILE A O 1
ATOM 1020 N N . SER A 1 136 ? 11.121 -0.352 -2.755 1.00 88.88 136 SER A N 1
ATOM 1021 C CA . SER A 1 136 ? 11.416 1.076 -2.923 1.00 88.88 136 SER A CA 1
ATOM 1022 C C . SER A 1 136 ? 12.805 1.294 -3.526 1.00 88.88 136 SER A C 1
ATOM 1024 O O . SER A 1 136 ? 12.949 2.084 -4.452 1.00 88.88 136 SER A O 1
ATOM 1026 N N . ASN A 1 137 ? 13.812 0.559 -3.044 1.00 89.44 137 ASN A N 1
ATOM 1027 C CA . ASN A 1 137 ? 15.179 0.624 -3.557 1.00 89.44 137 ASN A CA 1
ATOM 1028 C C . ASN A 1 137 ? 15.283 0.096 -4.993 1.00 89.44 137 ASN A C 1
ATOM 1030 O O . ASN A 1 137 ? 16.043 0.653 -5.779 1.00 89.44 137 ASN A O 1
ATOM 1034 N N . LYS A 1 138 ? 14.542 -0.966 -5.334 1.00 88.31 138 LYS A N 1
ATOM 1035 C CA . LYS A 1 138 ? 14.475 -1.513 -6.697 1.00 88.31 138 LYS A CA 1
ATOM 1036 C C . LYS A 1 138 ? 13.898 -0.472 -7.663 1.00 88.31 138 LYS A C 1
ATOM 1038 O O . LYS A 1 138 ? 14.590 -0.074 -8.589 1.00 88.31 138 LYS A O 1
ATOM 1043 N N . VAL A 1 139 ? 12.733 0.095 -7.339 1.00 86.69 139 VAL A N 1
ATOM 1044 C CA . VAL A 1 139 ? 12.102 1.171 -8.127 1.00 86.69 139 VAL A CA 1
ATOM 1045 C C . VAL A 1 139 ? 13.013 2.401 -8.243 1.00 86.69 139 VAL A C 1
ATOM 1047 O O . VAL A 1 139 ? 13.165 2.947 -9.329 1.00 86.69 139 VAL A O 1
ATOM 1050 N N . SER A 1 140 ? 13.665 2.833 -7.155 1.00 85.12 140 SER A N 1
ATOM 1051 C CA . SER A 1 140 ? 14.610 3.962 -7.198 1.00 85.12 140 SER A CA 1
ATOM 1052 C C . SER A 1 140 ? 15.803 3.700 -8.116 1.00 85.12 140 SER A C 1
ATOM 1054 O O . SER A 1 140 ? 16.251 4.621 -8.794 1.00 85.12 140 SER A O 1
ATOM 1056 N N . LYS A 1 141 ? 16.334 2.471 -8.135 1.00 83.94 141 LYS A N 1
ATOM 1057 C CA . LYS A 1 141 ? 17.425 2.095 -9.042 1.00 83.94 141 LYS A CA 1
ATOM 1058 C C . LYS A 1 141 ? 16.980 2.119 -10.494 1.00 83.94 141 LYS A C 1
ATOM 1060 O O . LYS A 1 141 ? 17.750 2.578 -11.322 1.00 83.94 141 LYS A O 1
ATOM 1065 N N . ASP A 1 142 ? 15.765 1.676 -10.783 1.00 79.00 142 ASP A N 1
ATOM 1066 C CA . ASP A 1 142 ? 15.250 1.659 -12.152 1.00 79.00 142 ASP A CA 1
ATOM 1067 C C . ASP A 1 142 ? 14.959 3.086 -12.651 1.00 79.00 142 ASP A C 1
ATOM 1069 O O . ASP A 1 142 ? 15.353 3.448 -13.756 1.00 79.00 142 ASP A O 1
ATOM 1073 N N . LEU A 1 143 ? 14.400 3.951 -11.793 1.00 75.12 143 LEU A N 1
ATOM 1074 C CA . LEU A 1 143 ? 14.195 5.377 -12.089 1.00 75.12 143 LEU A CA 1
ATOM 1075 C C . LEU A 1 143 ? 15.509 6.165 -12.217 1.00 75.12 143 LEU A C 1
ATOM 1077 O O . LEU A 1 143 ? 15.600 7.099 -13.011 1.00 75.12 143 LEU A O 1
ATOM 1081 N N . GLY A 1 144 ? 16.525 5.816 -11.424 1.00 65.31 144 GLY A N 1
ATOM 1082 C CA . GLY A 1 144 ? 17.859 6.423 -11.472 1.00 65.31 144 GLY A CA 1
ATOM 1083 C C . GLY A 1 144 ? 18.826 5.744 -12.449 1.00 65.31 144 GLY A C 1
ATOM 1084 O O . GLY A 1 144 ? 19.957 6.198 -12.589 1.00 65.31 144 GLY A O 1
ATOM 1085 N N . GLY A 1 145 ? 18.407 4.658 -13.103 1.00 49.75 145 GLY A N 1
ATOM 1086 C CA . GLY A 1 145 ? 19.266 3.714 -13.823 1.00 49.75 145 GLY A CA 1
ATOM 1087 C C . GLY A 1 145 ? 19.540 4.056 -15.283 1.00 49.75 145 GLY A C 1
ATOM 1088 O O . GLY A 1 145 ? 20.173 3.268 -15.979 1.00 49.75 145 GLY A O 1
ATOM 1089 N N . SER A 1 146 ? 19.120 5.231 -15.756 1.00 47.25 146 SER A N 1
ATOM 1090 C CA . SER A 1 146 ? 19.422 5.708 -17.110 1.00 47.25 146 SER A CA 1
ATOM 1091 C C . SER A 1 146 ? 20.644 6.639 -17.157 1.00 47.25 146 SER A C 1
ATOM 1093 O O . SER A 1 146 ? 20.667 7.613 -17.908 1.00 47.25 146 SER A O 1
ATOM 1095 N N . SER A 1 147 ? 21.677 6.356 -16.363 1.00 47.34 147 SER A N 1
ATOM 1096 C CA . SER A 1 147 ? 22.968 7.056 -16.414 1.00 47.34 147 SER A CA 1
ATOM 1097 C C . SER A 1 147 ? 24.124 6.077 -16.216 1.00 47.34 147 SER A C 1
ATOM 1099 O O . SER A 1 147 ? 24.801 6.064 -15.192 1.00 47.34 147 SER A O 1
ATOM 1101 N N . GLY A 1 148 ? 24.364 5.226 -17.217 1.00 48.81 148 GLY A N 1
ATOM 1102 C CA . GLY A 1 148 ? 25.507 4.321 -17.139 1.00 48.81 148 GLY A CA 1
ATOM 1103 C C . GLY A 1 148 ? 25.728 3.351 -18.286 1.00 48.81 148 GLY A C 1
ATOM 1104 O O . GLY A 1 148 ? 26.152 2.237 -18.005 1.00 48.81 148 GLY A O 1
ATOM 1105 N N . THR A 1 149 ? 25.476 3.702 -19.554 1.00 46.78 149 THR A N 1
ATOM 1106 C CA . THR A 1 149 ? 26.129 2.986 -20.675 1.00 46.78 149 THR A CA 1
ATOM 1107 C C . THR A 1 149 ? 26.221 3.826 -21.959 1.00 46.78 149 THR A C 1
ATOM 1109 O O . THR A 1 149 ? 25.562 3.557 -22.952 1.00 46.78 149 THR A O 1
ATOM 1112 N N . SER A 1 150 ? 27.089 4.834 -21.951 1.00 40.59 150 SER A N 1
ATOM 1113 C CA . SER A 1 150 ? 27.876 5.217 -23.133 1.00 40.59 150 SER A CA 1
ATOM 1114 C C . SER A 1 150 ? 29.307 5.192 -22.617 1.00 40.59 150 SER A C 1
ATOM 1116 O O . SER A 1 150 ? 29.651 5.988 -21.756 1.00 40.59 150 SER A O 1
ATOM 1118 N N . GLY A 1 151 ? 30.141 4.208 -22.902 1.00 35.78 151 GLY A N 1
ATOM 1119 C CA . GLY A 1 151 ? 30.393 3.578 -24.185 1.00 35.78 151 GLY A CA 1
ATOM 1120 C C . GLY A 1 151 ? 31.910 3.615 -24.285 1.00 35.78 151 GLY A C 1
ATOM 1121 O O . GLY A 1 151 ? 32.494 4.690 -24.364 1.00 35.78 151 GLY A O 1
ATOM 1122 N N . ALA A 1 152 ? 32.534 2.454 -24.142 1.00 42.31 152 ALA A N 1
ATOM 1123 C CA . ALA A 1 152 ? 33.949 2.289 -24.396 1.00 42.31 152 ALA A CA 1
ATOM 1124 C C . ALA A 1 152 ? 34.220 2.515 -25.892 1.00 42.31 152 ALA A C 1
ATOM 1126 O O . ALA A 1 152 ? 33.587 1.861 -26.722 1.00 42.31 152 ALA A O 1
ATOM 1127 N N . ASN A 1 153 ? 35.114 3.453 -26.203 1.00 40.66 153 ASN A N 1
ATOM 1128 C CA . ASN A 1 153 ? 36.189 3.348 -27.197 1.00 40.66 153 ASN A CA 1
ATOM 1129 C C . ASN A 1 153 ? 37.052 4.608 -27.153 1.00 40.66 153 ASN A C 1
ATOM 1131 O O . ASN A 1 153 ? 36.472 5.715 -27.164 1.00 40.66 153 ASN A O 1
#

Foldseek 3Di:
DDDPPPPPCQLDWQKDQWPVSCQVCLVSDQLQSSDPFWKWFDDDPFKGKIWTWHHDDGWIKIWIAIDGPPPPPQDTAIFTWRMWTDHPQKIWTHTPPPRDPDPDDTWIWGHPDSFWIDTPNDIIGTDDPVSNVVSNVVSVCVVVVPPDDDDDD

Secondary structure (DSSP, 8-state):
-------------EEE-SHHHHHHHGGGS-TTTSSSSEEEEEE-SSEEEEEEEEEETTEEEEEEEEEETTT---EEEEEEEEEEEEETTEEEEEEPTTT-SS-PPPPEEEEEETTEEEETTEEEEE--HHHHHHHHHHHHHHHT-SSS-----

Sequence (153 aa):
MWMLFVSQLMAANVCVNNMADFEQRKAQMPAMMQKLPVMFTVDSFAVTAGLKIAPAGDKLQLTANVNAIGSGDDYQQVVYIKEVCIIGSNVTMKLEAGASKRSEPPPTIAIVDSGKVKINSITFNKSSEAQFRAISNKVSKDLGGSSGTSGAN